Protein AF-A0A7S3F6L3-F1 (afdb_monomer)

Nearest PDB structures (foldseek):
  4wf7-assembly1_D  TM=8.360E-01  e=1.140E-01  Deinococcus radiodurans R1 = ATCC 13939 = DSM 20539
  4tvu-assembly1_B  TM=6.763E-01  e=4.357E-02  Deinococcus radiodurans R1 = ATCC 13939 = DSM 20539
  3zo9-assembly1_B  TM=8.216E-01  e=1.474E-01  Mycolicibacterium smegmatis
  3zo9-assembly1_A  TM=6.943E-01  e=2.165E-01  Mycolicibacterium smegmatis
  8z2l-assembly1_C  TM=6.399E-01  e=2.461E-01  Deinococcus radiodurans R1 = ATCC 13939 = DSM 20539

Secondary structure (DSSP, 8-state):
-PPP-------S-----S-----------SS-----EEEE-GGG---TT-SSS--HHHHHHHHHHHHHTT--EEEE---B---SSSSGGGG-TTS-S-SSSBPGGG--GGG-SPTT----HHHHHHHHHHHHHHHTSSS--HHHHHHHHH-

Sequence (151 aa):
EPAVAAPSDAAGDQQTPLLILLNDGAFRTCNPWRGAGVAVPVFSLRSRRSMGVGDFADLRLLVDLAASSGLRMVQLLPINDTCVHGTWWDSYPYSSLSVFALHPMYLRVEELAPRGHSLPPEIAADLEAHRAALEALPAVDYQATVAAKLK

pLDDT: mean 88.04, std 14.74, range [36.66, 97.94]

Organism: NCBI:txid676789

InterPro domains:
  IPR003385 Glycoside hydrolase, family 77 [PF02446] (40-150)
  IPR017853 Glycoside hydrolase superfamily [SSF51445] (26-150)

Radius of gyration: 20.26 Å; Cα contacts (8 Å, |Δi|>4): 164; chains: 1; bounding box: 46×59×43 Å

Structure (mmCIF, N/CA/C/O backbone):
data_AF-A0A7S3F6L3-F1
#
_entry.id   AF-A0A7S3F6L3-F1
#
loop_
_atom_site.group_PDB
_atom_site.id
_atom_site.type_symbol
_atom_site.label_atom_id
_atom_site.label_alt_id
_atom_site.label_comp_id
_atom_site.label_asym_id
_atom_site.label_entity_id
_atom_site.label_seq_id
_atom_site.pdbx_PDB_ins_code
_atom_site.Cartn_x
_atom_site.Cartn_y
_atom_site.Cartn_z
_atom_site.occupancy
_atom_site.B_iso_or_equiv
_atom_site.auth_seq_id
_atom_site.auth_comp_id
_atom_site.auth_asym_id
_atom_site.auth_atom_id
_atom_site.pdbx_PDB_model_num
ATOM 1 N N . GLU A 1 1 ? -8.862 18.510 19.045 1.00 43.06 1 GLU A N 1
ATOM 2 C CA . GLU A 1 1 ? -7.664 18.914 18.282 1.00 43.06 1 GLU A CA 1
ATOM 3 C C . GLU A 1 1 ? -8.150 19.550 16.997 1.00 43.06 1 GLU A C 1
ATOM 5 O O . GLU A 1 1 ? -8.961 18.897 16.360 1.00 43.06 1 GLU A O 1
ATOM 10 N N . PRO A 1 2 ? -7.759 20.773 16.614 1.00 36.66 2 PRO A N 1
ATOM 11 C CA . PRO A 1 2 ? -8.128 21.273 15.303 1.00 36.66 2 PRO A CA 1
ATOM 12 C C . PRO A 1 2 ? -7.040 20.922 14.287 1.00 36.66 2 PRO A C 1
ATOM 14 O O . PRO A 1 2 ? -5.850 21.163 14.507 1.00 36.66 2 PRO A O 1
ATOM 17 N N . ALA A 1 3 ? -7.478 20.353 13.167 1.00 38.12 3 ALA A N 1
ATOM 18 C CA . ALA A 1 3 ? -6.677 20.214 11.967 1.00 38.12 3 ALA A CA 1
ATOM 19 C C . ALA A 1 3 ? -6.446 21.589 11.325 1.00 38.12 3 ALA A C 1
ATOM 21 O O . ALA A 1 3 ? -7.335 22.436 11.231 1.00 38.12 3 ALA A O 1
ATOM 22 N N . VAL A 1 4 ? -5.207 21.769 10.892 1.00 45.94 4 VAL A N 1
ATOM 23 C CA . VAL A 1 4 ? -4.662 22.918 10.181 1.00 45.94 4 VAL A CA 1
ATO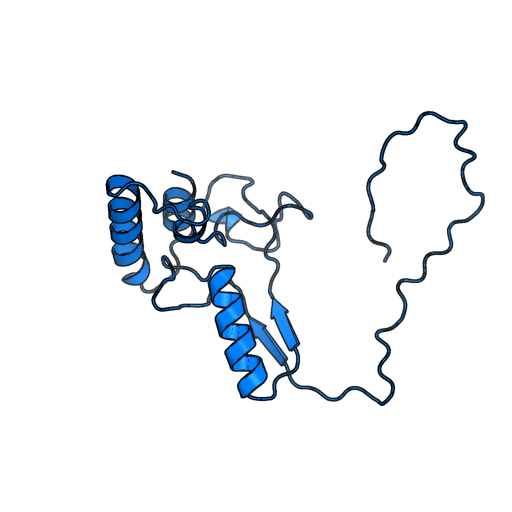M 24 C C . VAL A 1 4 ? -5.220 22.957 8.755 1.00 45.94 4 VAL A C 1
ATOM 26 O O . VAL A 1 4 ? -5.104 21.975 8.025 1.00 45.94 4 VAL A O 1
ATOM 29 N N . ALA A 1 5 ? -5.756 24.104 8.335 1.00 41.91 5 ALA A N 1
ATOM 30 C CA . ALA A 1 5 ? -5.919 24.450 6.925 1.00 41.91 5 ALA A CA 1
ATOM 31 C C . ALA A 1 5 ? -4.942 25.585 6.581 1.00 41.91 5 ALA A C 1
ATOM 33 O O . ALA A 1 5 ? -4.881 26.596 7.281 1.00 41.91 5 ALA A O 1
ATOM 34 N N . ALA A 1 6 ? -4.147 25.371 5.531 1.00 44.97 6 ALA A N 1
ATOM 35 C CA . ALA A 1 6 ? -3.155 26.308 5.012 1.00 44.97 6 ALA A CA 1
ATOM 36 C C . ALA A 1 6 ? -3.816 27.525 4.322 1.00 44.97 6 ALA A C 1
ATOM 38 O O . ALA A 1 6 ? -4.940 27.403 3.828 1.00 44.97 6 ALA A O 1
ATOM 39 N N . PRO A 1 7 ? -3.141 28.689 4.266 1.00 46.53 7 PRO A N 1
ATOM 40 C CA . PRO A 1 7 ? -3.727 29.919 3.747 1.00 46.53 7 PRO A CA 1
ATOM 41 C C . PRO A 1 7 ? -3.677 29.964 2.212 1.00 46.53 7 PRO A C 1
ATOM 43 O O . PRO A 1 7 ? -2.739 29.458 1.598 1.00 46.53 7 PRO A O 1
ATOM 46 N N . SER A 1 8 ? -4.663 30.622 1.594 1.00 44.31 8 SER A N 1
ATOM 47 C CA . SER A 1 8 ? -4.550 31.125 0.221 1.00 44.31 8 SER A CA 1
ATOM 48 C C . SER A 1 8 ? -4.513 32.648 0.239 1.00 44.31 8 SER A C 1
ATOM 50 O O . SER A 1 8 ? -5.414 33.289 0.787 1.00 44.31 8 SER A O 1
ATOM 52 N N . ASP A 1 9 ? -3.479 33.195 -0.388 1.00 52.69 9 ASP A N 1
ATOM 53 C CA . ASP A 1 9 ? -3.209 34.618 -0.528 1.00 52.69 9 ASP A CA 1
ATOM 54 C C . ASP A 1 9 ? -4.327 35.363 -1.269 1.00 52.69 9 ASP A C 1
ATOM 56 O O . ASP A 1 9 ? -4.535 35.200 -2.471 1.00 52.69 9 ASP A O 1
ATOM 60 N N . ALA A 1 10 ? -4.997 36.258 -0.548 1.00 46.22 10 ALA A N 1
ATOM 61 C CA . ALA A 1 10 ? -5.651 37.425 -1.114 1.00 46.22 10 ALA A CA 1
ATOM 62 C C . ALA A 1 10 ? -5.236 38.629 -0.263 1.00 46.22 10 ALA A C 1
ATOM 64 O O . ALA A 1 10 ? -5.620 38.756 0.903 1.00 46.22 10 ALA A O 1
ATOM 65 N N . ALA A 1 11 ? -4.390 39.476 -0.849 1.00 51.75 11 ALA A N 1
ATOM 66 C CA . ALA A 1 11 ? -3.943 40.734 -0.276 1.00 51.75 11 ALA A CA 1
ATOM 67 C C . ALA A 1 11 ? -5.111 41.734 -0.263 1.00 51.75 11 ALA A C 1
ATOM 69 O O . ALA A 1 11 ? -5.331 42.487 -1.208 1.00 51.75 11 ALA A O 1
ATOM 70 N N . GLY A 1 12 ? -5.879 41.700 0.819 1.00 50.31 12 GLY A N 1
ATOM 71 C CA . GLY A 1 12 ? -6.871 42.693 1.205 1.00 50.31 12 GLY A CA 1
ATOM 72 C C . GLY A 1 12 ? -6.933 42.689 2.726 1.00 50.31 12 GLY A C 1
ATOM 73 O O . GLY A 1 12 ? -7.014 41.613 3.305 1.00 50.31 12 GLY A O 1
ATOM 74 N N . ASP A 1 13 ? -6.797 43.870 3.328 1.00 58.66 13 ASP A N 1
ATOM 75 C CA . ASP A 1 13 ? -6.713 44.179 4.765 1.00 58.66 13 ASP A CA 1
ATOM 76 C C . ASP A 1 13 ? -7.300 43.080 5.685 1.00 58.66 13 ASP A C 1
ATOM 78 O O . ASP A 1 13 ? -8.496 43.053 5.987 1.00 58.66 13 ASP A O 1
ATOM 82 N N . GLN A 1 14 ? -6.469 42.098 6.066 1.00 58.53 14 GLN A N 1
ATOM 83 C CA . GLN A 1 14 ? -6.919 40.942 6.843 1.00 58.53 14 GLN A CA 1
ATOM 84 C C . GLN A 1 14 ? -6.970 41.322 8.315 1.00 58.53 14 GLN A C 1
ATOM 86 O O . GLN A 1 14 ? -5.997 41.191 9.055 1.00 58.53 14 GLN A O 1
ATOM 91 N N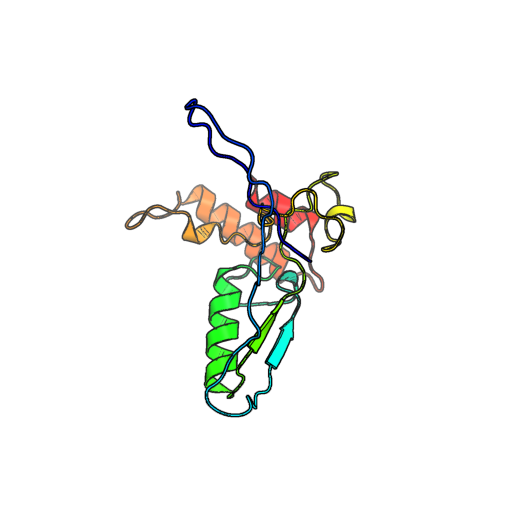 . GLN A 1 15 ? -8.133 41.798 8.740 1.00 65.06 15 GLN A N 1
ATOM 92 C CA . GLN A 1 15 ? -8.419 42.014 10.146 1.00 65.06 15 GLN A CA 1
ATOM 93 C C . GLN A 1 15 ? -8.386 40.666 10.877 1.00 65.06 15 GLN A C 1
ATOM 95 O O . GLN A 1 15 ? -9.264 39.821 10.693 1.00 65.06 15 GLN A O 1
ATOM 100 N N . THR A 1 16 ? -7.348 40.446 11.684 1.00 71.50 16 THR A N 1
ATOM 101 C CA . THR A 1 16 ? -7.156 39.200 12.428 1.00 71.50 16 THR A CA 1
ATOM 102 C C . THR A 1 16 ? -8.349 38.986 13.363 1.00 71.50 16 THR A C 1
ATOM 104 O O . THR A 1 16 ? -8.665 39.878 14.158 1.00 71.50 16 THR A O 1
ATOM 107 N N . PRO A 1 17 ? -9.050 37.842 13.289 1.00 76.19 17 PRO A N 1
ATOM 108 C CA . PRO A 1 17 ? -10.217 37.611 14.127 1.00 76.19 17 PRO A CA 1
ATOM 109 C C . PRO A 1 17 ? -9.814 37.580 15.606 1.00 76.19 17 PRO A C 1
ATOM 111 O O . PRO A 1 17 ? -8.865 36.900 15.989 1.00 76.19 17 PRO A O 1
ATOM 114 N N . LEU A 1 18 ? -10.571 38.294 16.446 1.00 84.19 18 LEU A N 1
ATOM 115 C CA . LEU A 1 18 ? -10.371 38.343 17.902 1.00 84.19 18 LEU A CA 1
ATOM 116 C C . LEU A 1 18 ? -10.549 36.958 18.561 1.00 84.19 18 LEU A C 1
ATOM 118 O O . LEU A 1 18 ? -9.974 36.690 19.613 1.00 84.19 18 LEU A O 1
ATOM 122 N N . LEU A 1 19 ? -11.358 36.082 17.953 1.00 87.75 19 LEU A N 1
ATOM 123 C CA . LEU A 1 19 ? -11.633 34.724 18.418 1.00 87.75 19 LEU A CA 1
ATOM 124 C C . LEU A 1 19 ? -12.083 33.844 17.244 1.00 87.75 19 LEU A C 1
ATOM 126 O O . LEU A 1 19 ? -13.007 34.209 16.518 1.00 87.75 19 LEU A O 1
ATOM 130 N N . ILE A 1 20 ? -11.477 32.663 17.104 1.00 86.94 20 ILE A N 1
ATOM 131 C CA . ILE A 1 20 ? -11.935 31.606 16.194 1.00 86.94 20 ILE A CA 1
ATOM 132 C C . ILE A 1 20 ? -12.487 30.462 17.047 1.00 86.94 20 ILE A C 1
ATOM 134 O O . ILE A 1 20 ? -11.754 29.837 17.811 1.00 86.94 20 ILE A O 1
ATOM 138 N N . LEU A 1 21 ? -13.786 30.192 16.916 1.00 87.38 21 LEU A N 1
ATOM 139 C CA . LEU A 1 21 ? -14.472 29.078 17.570 1.00 87.38 21 LEU A CA 1
ATOM 140 C C . LEU A 1 21 ? -14.754 28.004 16.514 1.00 87.38 21 LEU A C 1
ATOM 142 O O . LEU A 1 21 ? -15.680 28.135 15.717 1.00 87.38 21 LEU A O 1
ATOM 146 N N . LEU A 1 22 ? -13.923 26.963 16.492 1.00 83.56 22 LEU A N 1
ATOM 147 C CA . LEU A 1 22 ? -14.085 25.799 15.620 1.00 83.56 22 LEU A CA 1
ATOM 148 C C . LEU A 1 22 ? -14.700 24.655 16.426 1.00 83.56 22 LEU A C 1
ATOM 150 O O . LEU A 1 22 ? -14.219 24.307 17.503 1.00 83.56 22 LEU A O 1
ATOM 154 N N . ASN A 1 23 ? -15.782 24.090 15.904 1.00 82.69 23 ASN A N 1
ATOM 155 C CA . ASN A 1 23 ? -16.420 22.903 16.449 1.00 82.69 23 ASN A CA 1
ATOM 156 C C . ASN A 1 23 ? -16.555 21.890 15.315 1.00 82.69 23 ASN A C 1
ATOM 158 O O . ASN A 1 23 ? -17.416 22.055 14.453 1.00 82.69 23 ASN A O 1
ATOM 162 N N . ASP A 1 24 ? -15.734 20.843 15.345 1.00 72.81 24 ASP A N 1
ATOM 163 C CA . ASP A 1 24 ? -15.722 19.791 14.317 1.00 72.81 24 ASP A CA 1
ATOM 164 C C . ASP A 1 24 ? -16.991 18.917 14.339 1.00 72.81 24 ASP A C 1
ATOM 166 O O . ASP A 1 24 ? -17.196 18.069 13.473 1.00 72.81 24 ASP A O 1
ATOM 170 N N . GLY A 1 25 ? -17.884 19.156 15.306 1.00 70.12 25 GLY A N 1
ATOM 171 C CA . GLY A 1 25 ? -19.124 18.420 15.477 1.00 70.12 25 GLY A CA 1
ATOM 172 C C . GLY A 1 25 ? -18.884 17.000 15.993 1.00 70.12 25 GLY A C 1
ATOM 173 O O . GLY A 1 25 ? -17.863 16.365 15.759 1.00 70.12 25 GLY A O 1
ATOM 174 N N . ALA A 1 26 ? -19.856 16.467 16.729 1.00 72.38 26 ALA A N 1
ATOM 175 C CA . ALA A 1 26 ? -19.886 15.035 17.001 1.00 72.38 26 ALA A CA 1
ATOM 176 C C . ALA A 1 26 ? -20.397 14.295 15.756 1.00 72.38 26 ALA A C 1
ATOM 178 O O . ALA A 1 26 ? -21.265 14.812 15.047 1.00 72.38 26 ALA A O 1
ATOM 179 N N . PHE A 1 27 ? -19.929 13.066 15.530 1.00 71.38 27 PHE A N 1
ATOM 180 C CA . PHE A 1 27 ? -20.570 12.142 14.594 1.00 71.38 27 PHE A CA 1
ATOM 181 C C . PHE A 1 27 ? -22.039 11.960 15.009 1.00 71.38 27 PHE A C 1
ATOM 183 O O . PHE A 1 27 ? -22.335 11.382 16.056 1.00 71.38 27 PHE A O 1
ATOM 190 N N . ARG A 1 28 ? -22.967 12.531 14.233 1.00 71.19 28 ARG A N 1
ATOM 191 C CA . ARG A 1 28 ? -24.403 12.546 14.543 1.00 71.19 28 ARG A CA 1
ATOM 192 C C . ARG A 1 28 ? -25.131 11.548 13.663 1.00 71.19 28 ARG A C 1
ATOM 194 O O . ARG A 1 28 ? -25.140 11.666 12.443 1.00 71.19 28 ARG A O 1
ATOM 201 N N . THR A 1 29 ? -25.822 10.619 14.30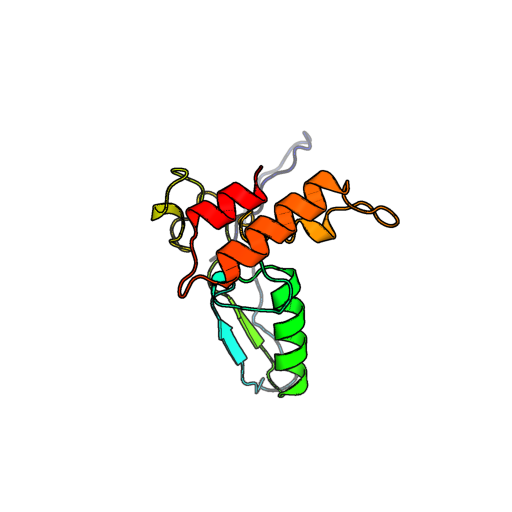1 1.00 73.38 29 THR A N 1
ATOM 202 C CA . THR A 1 29 ? -26.802 9.743 13.665 1.00 73.38 29 THR A CA 1
ATOM 203 C C . THR A 1 29 ? -28.167 10.008 14.296 1.00 73.38 29 THR A C 1
ATOM 205 O O . THR A 1 29 ? -28.254 10.336 15.478 1.00 73.38 29 THR A O 1
ATOM 208 N N . CYS A 1 30 ? -29.249 9.902 13.520 1.00 73.25 30 CYS A N 1
ATOM 209 C CA . CYS A 1 30 ? -30.615 10.147 14.008 1.00 73.25 30 CYS A CA 1
ATOM 210 C C . CYS A 1 30 ? -31.057 9.171 15.119 1.00 73.25 30 CYS A C 1
ATOM 212 O O . CYS A 1 30 ? -31.970 9.484 15.872 1.00 73.25 30 CYS A O 1
ATOM 214 N N . ASN A 1 31 ? -30.371 8.031 15.242 1.00 80.56 31 ASN A N 1
ATOM 215 C CA . ASN A 1 31 ? -30.500 7.016 16.290 1.00 80.56 31 ASN A CA 1
ATOM 216 C C . ASN A 1 31 ? -29.096 6.594 16.760 1.00 80.56 31 ASN A C 1
ATOM 218 O O . ASN A 1 31 ? -28.151 6.799 15.997 1.00 80.56 31 ASN A O 1
ATOM 222 N N . PRO A 1 32 ? -28.917 5.957 17.935 1.00 83.00 32 PRO A N 1
ATOM 223 C CA . PRO A 1 32 ? -27.617 5.422 18.348 1.00 83.00 32 PRO A CA 1
ATOM 224 C C . PRO A 1 32 ? -27.014 4.517 17.264 1.00 83.00 32 PRO A C 1
ATOM 226 O O . PRO A 1 32 ? -27.637 3.531 16.859 1.00 83.00 32 PRO A O 1
ATOM 229 N N . TRP A 1 33 ? -25.820 4.858 16.771 1.00 85.81 33 TRP A N 1
ATOM 230 C CA . TRP A 1 33 ? -25.166 4.086 15.717 1.00 85.81 33 TRP A CA 1
ATOM 231 C C . TRP A 1 33 ? -24.761 2.705 16.236 1.00 85.81 33 TRP A C 1
ATOM 233 O O . TRP A 1 33 ? -24.149 2.572 17.296 1.00 85.81 33 TRP A O 1
ATOM 243 N N . ARG A 1 34 ? -25.104 1.667 15.474 1.00 86.69 34 ARG A N 1
ATOM 244 C CA . ARG A 1 34 ? -24.671 0.288 15.705 1.00 86.69 34 ARG A CA 1
ATOM 245 C C . ARG A 1 34 ? -24.054 -0.225 14.415 1.00 86.69 34 ARG A C 1
ATOM 247 O O . ARG A 1 34 ? -24.709 -0.225 13.375 1.00 86.69 34 ARG A O 1
ATOM 254 N N . GLY A 1 35 ? -22.812 -0.674 14.490 1.00 91.06 35 GLY A N 1
ATOM 255 C CA . GLY A 1 35 ? -22.095 -1.212 13.348 1.00 91.06 35 GLY A CA 1
ATOM 256 C C . GLY A 1 35 ? -20.897 -2.033 13.792 1.00 91.06 35 GLY A C 1
ATOM 257 O O . GLY A 1 35 ? -20.380 -1.857 14.893 1.00 91.06 35 GLY A O 1
ATOM 258 N N . ALA A 1 36 ? -20.473 -2.935 12.917 1.00 96.25 36 ALA A N 1
ATOM 259 C CA . ALA A 1 36 ? -19.176 -3.585 12.988 1.00 96.25 36 ALA A CA 1
ATOM 260 C C . ALA A 1 36 ? -18.302 -3.047 11.852 1.00 96.25 36 ALA A C 1
ATOM 262 O O . ALA A 1 36 ? -18.812 -2.601 10.819 1.00 96.25 36 ALA A O 1
ATOM 263 N N . GLY A 1 37 ? -16.990 -3.085 12.040 1.00 96.50 37 GLY A N 1
ATOM 264 C CA . GLY A 1 37 ? -16.025 -2.659 11.039 1.00 96.50 37 GLY A CA 1
ATOM 265 C C . GLY A 1 37 ? -14.807 -3.562 11.015 1.00 96.50 37 GLY A C 1
ATOM 266 O O . GLY A 1 37 ? -14.643 -4.423 11.878 1.00 96.50 37 GLY A O 1
ATOM 267 N N . VAL A 1 38 ? -13.959 -3.340 10.020 1.00 97.25 38 VAL A N 1
ATOM 268 C CA . VAL A 1 38 ? -12.660 -3.999 9.883 1.00 97.25 38 VAL A CA 1
ATOM 269 C C . VAL A 1 38 ? -11.561 -2.947 9.929 1.00 97.25 38 VAL A C 1
ATOM 271 O O . VAL A 1 38 ? -11.695 -1.890 9.315 1.00 97.25 38 VAL A O 1
ATOM 274 N N . ALA A 1 39 ? -10.489 -3.232 10.663 1.00 97.44 39 ALA A N 1
ATOM 275 C CA . ALA A 1 39 ? -9.260 -2.451 10.635 1.00 97.44 39 ALA A CA 1
ATOM 276 C C . ALA A 1 39 ? -8.213 -3.229 9.837 1.00 97.44 39 ALA A C 1
ATOM 278 O O . ALA A 1 39 ? -7.951 -4.391 10.151 1.00 97.44 39 ALA A O 1
ATOM 279 N N . VAL A 1 40 ? -7.643 -2.619 8.798 1.00 97.06 40 VAL A N 1
ATOM 280 C CA . VAL A 1 40 ? -6.699 -3.306 7.913 1.00 97.06 40 VAL A CA 1
ATOM 281 C C . VAL A 1 40 ? -5.558 -2.386 7.463 1.00 97.06 40 VAL A C 1
ATOM 283 O O . VAL A 1 40 ? -5.790 -1.221 7.130 1.00 97.06 40 VAL A O 1
ATOM 286 N N . PRO A 1 41 ? -4.311 -2.880 7.425 1.00 96.50 41 PRO A N 1
ATOM 287 C CA . PRO A 1 41 ? -3.248 -2.221 6.685 1.00 96.50 41 PRO A CA 1
ATOM 288 C C . PRO A 1 41 ? -3.468 -2.381 5.180 1.00 96.50 41 PRO A C 1
ATOM 290 O O . PRO A 1 41 ? -3.585 -3.498 4.687 1.00 96.50 41 PRO A O 1
ATOM 293 N N . VAL A 1 42 ? -3.459 -1.286 4.417 1.00 97.06 42 VAL A N 1
ATOM 294 C CA . VAL A 1 42 ? -3.622 -1.370 2.950 1.00 97.06 42 VAL A CA 1
ATOM 295 C C . VAL A 1 42 ? -2.546 -2.252 2.326 1.00 97.06 42 VAL A C 1
ATOM 297 O O . VAL A 1 42 ? -2.858 -3.098 1.494 1.00 97.06 42 VAL A O 1
ATOM 300 N N . PHE A 1 43 ? -1.303 -2.143 2.804 1.00 95.81 43 PHE A N 1
ATOM 301 C CA . PHE A 1 43 ? -0.190 -2.934 2.284 1.00 95.81 43 PHE A CA 1
ATOM 302 C C . PHE A 1 43 ? -0.374 -4.452 2.445 1.00 95.81 43 PHE A C 1
ATOM 304 O O . PHE A 1 43 ? 0.277 -5.220 1.743 1.00 95.81 43 PHE A O 1
ATOM 311 N N . SER A 1 44 ? -1.249 -4.906 3.350 1.00 95.56 44 SER A N 1
ATOM 312 C CA . SER A 1 44 ? -1.498 -6.334 3.564 1.00 95.56 44 SER A CA 1
ATOM 313 C C . SER A 1 44 ? -2.590 -6.905 2.663 1.00 95.56 44 SER A C 1
ATOM 315 O O . SER A 1 44 ? -2.799 -8.118 2.669 1.00 95.56 44 SER A O 1
ATOM 317 N N . LEU A 1 45 ? -3.330 -6.066 1.931 1.00 96.56 45 LEU A N 1
ATOM 318 C CA . LEU A 1 45 ? -4.334 -6.554 0.990 1.00 96.56 45 LEU A CA 1
ATOM 319 C C . LEU A 1 45 ? -3.646 -7.254 -0.186 1.00 96.56 45 LEU A C 1
ATOM 321 O O . LEU A 1 45 ? -2.541 -6.898 -0.586 1.00 96.56 45 LEU A O 1
ATOM 325 N N . ARG A 1 46 ? -4.320 -8.263 -0.736 1.00 94.88 46 ARG A N 1
ATOM 326 C CA . ARG A 1 46 ? -3.898 -8.977 -1.941 1.00 94.88 46 ARG A CA 1
ATOM 327 C C . ARG A 1 46 ? -5.101 -9.160 -2.844 1.00 94.88 46 ARG A C 1
ATOM 329 O O . ARG A 1 46 ? -6.163 -9.592 -2.391 1.00 94.88 46 ARG A O 1
ATOM 336 N N . SER A 1 47 ? -4.936 -8.849 -4.120 1.00 94.94 47 SER A N 1
ATOM 337 C CA . SER A 1 47 ? -5.941 -9.097 -5.146 1.00 94.94 47 SER A CA 1
ATOM 338 C C . SER A 1 47 ? -5.292 -9.739 -6.363 1.00 94.94 47 SER A C 1
ATOM 340 O O . SER A 1 47 ? -4.078 -9.849 -6.473 1.00 94.94 47 SER A O 1
ATOM 342 N N . ARG A 1 48 ? -6.098 -10.170 -7.335 1.00 93.62 48 ARG A N 1
ATOM 343 C CA . ARG A 1 48 ? -5.548 -10.768 -8.564 1.00 93.62 48 ARG A CA 1
ATOM 344 C C . ARG A 1 48 ? -4.706 -9.794 -9.384 1.00 93.62 48 ARG A C 1
ATOM 346 O O . ARG A 1 48 ? -3.940 -10.237 -10.232 1.00 93.62 48 ARG A O 1
ATOM 353 N N . ARG A 1 49 ? -4.903 -8.490 -9.180 1.00 93.75 49 ARG A N 1
ATOM 354 C CA . ARG A 1 49 ? -4.225 -7.437 -9.932 1.00 93.75 49 ARG A CA 1
ATOM 355 C C . ARG A 1 49 ? -3.234 -6.654 -9.066 1.00 93.75 49 ARG A C 1
ATOM 357 O O . ARG A 1 49 ? -2.654 -5.713 -9.588 1.00 93.75 49 ARG A O 1
ATOM 364 N N . SER A 1 50 ? -3.080 -6.951 -7.773 1.00 94.00 50 SER A N 1
ATOM 365 C CA . SER A 1 50 ? -2.055 -6.298 -6.948 1.00 94.00 50 SER A CA 1
ATOM 366 C C . SER A 1 50 ? -0.649 -6.660 -7.439 1.00 94.00 50 SER A C 1
ATOM 368 O O . SER A 1 50 ? -0.461 -7.658 -8.139 1.00 94.00 50 SER A O 1
ATOM 370 N N . MET A 1 51 ? 0.326 -5.820 -7.089 1.00 94.69 51 MET A N 1
ATOM 371 C CA . MET A 1 51 ? 1.746 -5.991 -7.415 1.00 94.69 51 MET A CA 1
ATOM 372 C C . MET A 1 51 ? 2.533 -6.238 -6.125 1.00 94.69 51 MET A C 1
ATOM 374 O O . MET A 1 51 ? 3.266 -5.376 -5.653 1.00 94.69 51 MET A O 1
ATOM 378 N N . GLY A 1 52 ? 2.295 -7.380 -5.482 1.00 92.25 52 GLY A N 1
ATOM 379 C CA . GLY A 1 52 ? 2.959 -7.776 -4.236 1.00 92.25 52 GLY A CA 1
ATOM 380 C C . GLY A 1 52 ? 2.500 -7.016 -2.987 1.00 92.25 52 GLY A C 1
ATOM 381 O O . GLY A 1 52 ? 2.905 -7.353 -1.875 1.00 92.25 52 GLY A O 1
ATOM 382 N N . VAL A 1 53 ? 1.651 -6.003 -3.150 1.00 96.75 53 VAL A N 1
ATOM 383 C CA . VAL A 1 53 ? 1.142 -5.129 -2.093 1.00 96.75 53 VAL A CA 1
ATOM 384 C C . VAL A 1 53 ? -0.250 -4.637 -2.472 1.00 96.75 53 VAL A C 1
ATOM 386 O O . VAL A 1 53 ? -0.516 -4.388 -3.651 1.00 96.75 53 VAL A O 1
ATOM 389 N N . GLY A 1 54 ? -1.118 -4.457 -1.482 1.00 97.25 54 GLY A N 1
ATOM 390 C CA . GLY A 1 54 ? -2.424 -3.850 -1.704 1.00 97.25 54 GLY A CA 1
ATOM 391 C C . GLY A 1 54 ? -2.325 -2.384 -2.114 1.00 97.25 54 GLY A C 1
ATOM 392 O O . GLY A 1 54 ? -1.459 -1.659 -1.625 1.00 97.25 54 GLY A O 1
ATOM 393 N N . ASP A 1 55 ? -3.224 -1.944 -2.990 1.00 96.88 55 ASP A N 1
ATOM 394 C CA . ASP A 1 55 ? -3.295 -0.572 -3.500 1.00 96.88 55 ASP A CA 1
ATOM 395 C C . ASP A 1 55 ? -4.686 0.072 -3.341 1.00 96.88 55 ASP A C 1
ATOM 397 O O . ASP A 1 55 ? -5.625 -0.517 -2.798 1.00 96.88 55 ASP A O 1
ATOM 401 N N . PHE A 1 56 ? -4.835 1.324 -3.785 1.00 96.44 56 PHE A N 1
ATOM 402 C CA . PHE A 1 56 ? -6.098 2.054 -3.648 1.00 96.44 56 PHE A CA 1
ATOM 403 C C . PHE A 1 56 ? -7.264 1.432 -4.425 1.00 96.44 56 PHE A C 1
ATOM 405 O O . PHE A 1 56 ? -8.414 1.610 -4.021 1.00 96.44 56 PHE A O 1
ATOM 412 N N . ALA A 1 57 ? -7.018 0.682 -5.502 1.00 96.25 57 ALA A N 1
ATOM 413 C CA . ALA A 1 57 ? -8.109 -0.008 -6.186 1.00 96.25 57 ALA A CA 1
ATOM 414 C C . ALA A 1 57 ? -8.554 -1.254 -5.406 1.00 96.25 57 ALA A C 1
ATOM 416 O O . ALA A 1 57 ? -9.740 -1.594 -5.415 1.00 96.25 57 ALA A O 1
ATOM 417 N N . ASP A 1 58 ? -7.636 -1.900 -4.681 1.00 97.56 58 ASP A N 1
ATOM 418 C CA . ASP A 1 58 ? -7.957 -3.032 -3.806 1.00 97.56 58 ASP A CA 1
ATOM 419 C C . ASP A 1 58 ? -8.841 -2.613 -2.628 1.00 97.56 58 ASP A C 1
ATOM 421 O O . ASP A 1 58 ? -9.703 -3.382 -2.196 1.00 97.56 58 ASP A O 1
ATOM 425 N N . LEU A 1 59 ? -8.712 -1.368 -2.157 1.00 96.69 59 LEU A N 1
ATOM 426 C CA . LEU A 1 59 ? -9.632 -0.812 -1.163 1.00 96.69 59 LEU A CA 1
ATOM 427 C C . LEU A 1 59 ? -11.081 -0.819 -1.643 1.00 96.69 59 LEU A C 1
ATOM 429 O O . LEU A 1 59 ? -11.975 -1.080 -0.843 1.00 96.69 59 LEU A O 1
ATOM 433 N N . ARG A 1 60 ? -11.335 -0.581 -2.935 1.00 96.25 60 ARG A N 1
ATOM 434 C CA . ARG A 1 60 ? -12.699 -0.652 -3.472 1.00 96.25 60 ARG A CA 1
ATOM 435 C C . ARG A 1 60 ? -13.262 -2.067 -3.353 1.00 96.25 60 ARG A C 1
ATOM 437 O O . ARG A 1 60 ? -14.389 -2.231 -2.901 1.00 96.25 60 ARG A O 1
ATOM 444 N N . LEU A 1 61 ? -12.448 -3.079 -3.660 1.00 97.50 61 LEU A N 1
ATOM 445 C CA . LEU A 1 61 ? -12.832 -4.486 -3.509 1.00 97.50 61 LEU A CA 1
ATOM 446 C C . LEU A 1 61 ? -13.113 -4.843 -2.042 1.00 97.50 61 LEU A C 1
ATOM 448 O O . LEU A 1 61 ? -14.078 -5.547 -1.748 1.00 97.50 61 LEU A O 1
ATOM 452 N N . LEU A 1 62 ? -12.299 -4.332 -1.114 1.00 97.62 62 LEU A N 1
ATOM 453 C CA . LEU A 1 62 ? -12.532 -4.498 0.319 1.00 97.62 62 LEU A CA 1
ATOM 454 C C . LEU A 1 62 ? -13.829 -3.819 0.771 1.00 97.62 62 LEU A C 1
ATOM 456 O O . LEU A 1 62 ? -14.554 -4.390 1.581 1.00 97.62 62 LEU A O 1
ATOM 460 N N . VAL A 1 63 ? -14.127 -2.619 0.273 1.00 97.88 63 VAL A N 1
ATOM 461 C CA . VAL A 1 63 ? -15.371 -1.904 0.591 1.00 97.88 63 VAL A CA 1
ATOM 462 C C . VAL A 1 63 ? -16.583 -2.685 0.090 1.00 97.88 63 VAL A C 1
ATOM 464 O O . VAL A 1 63 ? -17.535 -2.862 0.850 1.00 97.88 63 VAL A O 1
ATOM 467 N N . ASP A 1 64 ? -16.530 -3.221 -1.130 1.00 97.94 64 ASP A N 1
ATOM 468 C CA . ASP A 1 64 ? -17.598 -4.061 -1.686 1.00 97.94 64 ASP A CA 1
ATOM 469 C C . ASP A 1 64 ? -17.806 -5.334 -0.839 1.00 97.94 64 ASP A C 1
ATOM 471 O O . ASP A 1 64 ? -18.937 -5.715 -0.507 1.00 97.94 64 ASP A O 1
ATOM 475 N N . LEU A 1 65 ? -16.711 -5.968 -0.404 1.00 97.31 65 LEU A N 1
ATOM 476 C CA . LEU A 1 65 ? -16.750 -7.118 0.504 1.00 97.31 65 LEU A CA 1
ATOM 477 C C . LEU A 1 65 ? -17.327 -6.747 1.879 1.00 97.31 65 LEU A C 1
ATOM 479 O O . LEU A 1 65 ? -18.170 -7.462 2.424 1.00 97.31 65 LEU A O 1
ATOM 483 N N . ALA A 1 66 ? -16.901 -5.622 2.446 1.00 97.56 66 ALA A N 1
ATOM 484 C CA . ALA A 1 66 ? -17.365 -5.144 3.739 1.00 97.56 66 ALA A CA 1
ATOM 485 C C . ALA A 1 66 ? -18.870 -4.840 3.703 1.00 97.56 66 ALA A C 1
ATOM 487 O O . ALA A 1 66 ? -19.614 -5.295 4.575 1.00 97.56 66 ALA A O 1
ATOM 488 N N . ALA A 1 67 ? -19.331 -4.141 2.663 1.00 97.06 67 ALA A N 1
ATOM 489 C CA . ALA A 1 67 ? -20.734 -3.796 2.471 1.00 97.06 67 ALA A CA 1
ATOM 490 C C . ALA A 1 67 ? -21.614 -5.045 2.317 1.00 97.06 67 ALA A C 1
ATOM 492 O O . ALA A 1 67 ? -22.633 -5.162 3.004 1.00 97.06 67 ALA A O 1
ATOM 493 N N . SER A 1 68 ? -21.199 -5.999 1.475 1.00 97.94 68 SER A N 1
ATOM 494 C CA . SER A 1 68 ? -21.919 -7.268 1.285 1.00 97.94 68 SER A CA 1
ATOM 495 C C . SER A 1 68 ? -21.948 -8.137 2.548 1.00 97.94 68 SER A C 1
ATOM 497 O O . SER A 1 68 ? -22.913 -8.867 2.765 1.00 97.94 68 SER A O 1
ATOM 499 N N . SER A 1 69 ? -20.955 -7.992 3.429 1.00 97.25 69 SER A N 1
ATOM 500 C CA . SER A 1 69 ? -20.879 -8.684 4.725 1.00 97.25 69 SER A CA 1
ATOM 501 C C . SER A 1 69 ? -21.618 -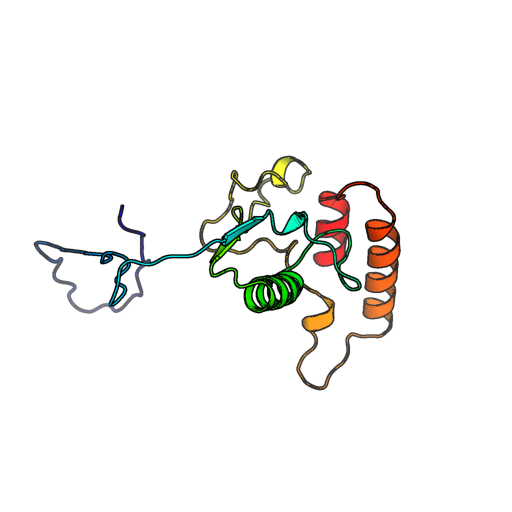7.964 5.862 1.00 97.25 69 SER A C 1
ATOM 503 O O . SER A 1 69 ? -21.596 -8.419 7.004 1.00 97.25 69 SER A O 1
ATOM 505 N N . GLY A 1 70 ? -22.257 -6.822 5.594 1.00 96.31 70 GLY A N 1
ATOM 506 C CA . GLY A 1 70 ? -22.963 -6.041 6.613 1.00 96.31 70 GLY A CA 1
ATOM 507 C C . GLY A 1 70 ? -22.061 -5.186 7.513 1.00 96.31 70 GLY A C 1
ATOM 508 O O . GLY A 1 70 ? -22.568 -4.548 8.440 1.00 96.31 70 GLY A O 1
ATOM 509 N N . LEU A 1 71 ? -20.756 -5.113 7.232 1.00 96.81 71 LEU A N 1
ATOM 510 C CA . LEU A 1 71 ? -19.860 -4.164 7.889 1.00 96.81 71 LEU A CA 1
ATOM 511 C C . LEU A 1 71 ? -20.235 -2.731 7.484 1.00 96.81 71 LEU A C 1
ATOM 513 O O . LEU A 1 71 ? -20.847 -2.472 6.443 1.00 96.81 71 LEU A O 1
ATOM 517 N N . ARG A 1 72 ? -19.916 -1.785 8.364 1.00 93.50 72 ARG A N 1
ATOM 518 C CA . ARG A 1 72 ? -20.293 -0.369 8.249 1.00 93.50 72 ARG A CA 1
ATOM 519 C C . ARG A 1 72 ? -19.095 0.573 8.286 1.00 93.50 72 ARG A C 1
ATOM 521 O O . ARG A 1 72 ? -19.280 1.774 8.130 1.00 93.50 72 ARG A O 1
ATOM 528 N N . MET A 1 73 ? -17.894 0.043 8.508 1.00 95.00 73 MET A N 1
ATOM 529 C CA . MET A 1 73 ? -16.671 0.828 8.625 1.00 95.00 73 MET A CA 1
ATOM 530 C C . MET A 1 73 ? -15.464 0.022 8.143 1.00 95.00 73 MET A C 1
ATOM 532 O O . MET A 1 73 ? -15.304 -1.146 8.500 1.00 95.00 73 MET A O 1
ATOM 536 N N . VAL A 1 74 ? -14.608 0.677 7.364 1.00 97.38 74 VAL A N 1
ATOM 537 C CA . VAL A 1 74 ? -13.260 0.212 7.034 1.00 97.38 74 VAL A CA 1
ATOM 538 C C . VAL A 1 74 ? -12.298 1.239 7.613 1.00 97.38 74 VAL A C 1
ATOM 540 O O . VAL A 1 74 ? -12.289 2.391 7.189 1.00 97.38 74 VAL A O 1
ATOM 543 N N . GLN A 1 75 ? -11.530 0.833 8.616 1.00 97.31 75 GLN A N 1
ATOM 544 C CA . GLN A 1 75 ? -10.466 1.632 9.203 1.00 97.31 75 GLN A CA 1
ATOM 545 C C . GLN A 1 75 ? -9.138 1.211 8.578 1.00 97.31 75 GLN A C 1
ATOM 547 O O . GLN A 1 75 ? -8.841 0.021 8.474 1.00 97.31 75 GLN A O 1
ATOM 552 N N . LEU A 1 76 ? -8.327 2.190 8.196 1.00 97.50 76 LEU A N 1
ATOM 553 C CA . LEU A 1 76 ? -7.007 1.955 7.624 1.00 97.50 76 LEU A CA 1
ATOM 554 C C . LEU A 1 76 ? -5.918 2.310 8.636 1.00 97.50 76 LEU A C 1
ATOM 556 O O . LEU A 1 76 ? -6.104 3.190 9.480 1.00 97.50 76 LEU A O 1
ATOM 560 N N . LEU A 1 77 ? -4.769 1.643 8.529 1.00 95.81 77 LEU A N 1
ATOM 561 C CA . LEU A 1 77 ? -3.521 2.223 9.033 1.00 95.81 77 LEU A CA 1
ATOM 562 C C . LEU A 1 77 ? -3.170 3.481 8.216 1.00 95.81 77 LEU A C 1
ATOM 564 O O . LEU A 1 77 ? -3.713 3.649 7.120 1.00 95.81 77 LEU A O 1
ATOM 568 N N . PRO A 1 78 ? -2.278 4.359 8.712 1.00 96.06 78 PRO A N 1
ATOM 569 C CA . PRO A 1 78 ? -1.849 5.521 7.945 1.00 96.06 78 PRO A CA 1
ATOM 570 C C . PRO A 1 78 ? -1.339 5.123 6.554 1.00 96.06 78 PRO A C 1
ATOM 572 O O . PRO A 1 78 ? -0.588 4.160 6.398 1.00 96.06 78 PRO A O 1
ATOM 575 N N . ILE A 1 79 ? -1.780 5.872 5.547 1.00 96.62 79 ILE A N 1
ATOM 576 C CA . ILE A 1 79 ? -1.476 5.654 4.120 1.00 96.62 79 ILE A CA 1
ATOM 577 C C . ILE A 1 79 ? -0.628 6.786 3.535 1.00 96.62 79 ILE A C 1
ATOM 579 O O . ILE A 1 79 ? -0.498 6.938 2.318 1.00 96.62 79 ILE A O 1
ATOM 583 N N . ASN A 1 80 ? -0.116 7.618 4.426 1.00 96.94 80 ASN A N 1
ATOM 584 C CA . ASN A 1 80 ? 0.585 8.841 4.126 1.00 96.94 80 ASN A CA 1
ATOM 585 C C . ASN A 1 80 ? 1.993 8.545 3.626 1.00 96.94 80 ASN A C 1
ATOM 587 O O . ASN A 1 80 ? 2.561 7.499 3.931 1.00 96.94 80 ASN A O 1
ATOM 591 N N . ASP A 1 81 ? 2.540 9.474 2.853 1.00 96.38 81 ASP A N 1
ATOM 592 C CA . ASP A 1 81 ? 3.891 9.350 2.330 1.00 96.38 81 ASP A CA 1
ATOM 593 C C . ASP A 1 81 ? 4.922 9.300 3.467 1.00 96.38 81 ASP A C 1
ATOM 595 O O . ASP A 1 81 ? 4.905 10.140 4.370 1.00 96.38 81 ASP A O 1
ATOM 599 N N . THR A 1 82 ? 5.808 8.310 3.410 1.00 96.50 82 THR A N 1
ATOM 600 C CA . THR A 1 82 ? 6.875 8.010 4.373 1.00 96.50 82 THR A CA 1
ATOM 601 C C . THR A 1 82 ? 8.242 7.929 3.687 1.00 96.50 82 THR A C 1
ATOM 603 O O . THR A 1 82 ? 9.200 7.527 4.337 1.00 96.50 82 THR A O 1
ATOM 606 N N . CYS A 1 83 ? 8.367 8.317 2.406 1.00 93.44 83 CYS A N 1
ATOM 607 C CA . CYS A 1 83 ? 9.593 8.203 1.599 1.00 93.44 83 CYS A CA 1
ATOM 608 C C . CYS A 1 83 ? 10.701 9.191 2.031 1.00 93.44 83 CYS A C 1
ATOM 610 O O . CYS A 1 83 ? 11.126 10.048 1.255 1.00 93.44 83 CYS A O 1
ATOM 612 N N . VAL A 1 84 ? 11.161 9.103 3.280 1.00 91.62 84 VAL A N 1
ATOM 613 C CA . VAL A 1 84 ? 12.173 9.991 3.871 1.00 91.62 84 VAL A CA 1
ATOM 614 C C . VAL A 1 84 ? 13.581 9.578 3.444 1.00 91.62 84 VAL A C 1
ATOM 616 O O . VAL A 1 84 ? 14.415 10.434 3.148 1.00 91.62 84 VAL A O 1
ATOM 619 N N . HIS A 1 85 ? 13.866 8.274 3.429 1.00 91.44 85 HIS A N 1
ATOM 620 C CA . HIS A 1 85 ? 15.218 7.746 3.245 1.00 91.44 85 HIS A CA 1
ATOM 621 C C . HIS A 1 85 ? 15.423 7.016 1.911 1.00 91.44 85 HIS A C 1
ATOM 623 O O . HIS A 1 85 ? 16.565 6.766 1.527 1.00 91.44 85 HIS A O 1
ATOM 629 N N . GLY A 1 86 ? 14.348 6.641 1.218 1.00 90.56 86 GLY A N 1
ATOM 630 C CA . GLY A 1 86 ? 14.385 5.748 0.060 1.00 90.56 86 GLY A CA 1
ATOM 631 C C . GLY A 1 86 ? 14.775 4.312 0.427 1.00 90.56 86 GLY A C 1
ATOM 632 O O . GLY A 1 86 ? 15.331 3.587 -0.399 1.00 90.56 86 GLY A O 1
ATOM 633 N N . THR A 1 87 ? 14.541 3.891 1.674 1.00 93.00 87 THR A N 1
ATOM 634 C CA . THR A 1 87 ? 14.971 2.573 2.181 1.00 93.00 87 THR A CA 1
ATOM 635 C C . THR A 1 87 ? 13.816 1.793 2.794 1.00 93.00 87 THR A C 1
ATOM 637 O O . THR A 1 87 ? 12.723 2.321 2.959 1.00 93.00 87 THR A O 1
ATOM 640 N N . TRP A 1 88 ? 14.050 0.532 3.171 1.00 92.62 88 TRP A N 1
ATOM 641 C CA . TRP A 1 88 ? 13.036 -0.285 3.846 1.00 92.62 88 TRP A CA 1
ATOM 642 C C . TRP A 1 88 ? 12.510 0.341 5.147 1.00 92.62 88 TRP A C 1
ATOM 644 O O . TRP A 1 88 ? 11.379 0.062 5.521 1.00 92.62 88 TRP A O 1
ATOM 654 N N . TRP A 1 89 ? 13.280 1.212 5.812 1.00 93.44 89 TRP A N 1
ATOM 655 C CA . TRP A 1 89 ? 12.835 1.929 7.014 1.00 93.44 89 TRP A CA 1
ATOM 656 C C . TRP A 1 89 ? 11.591 2.788 6.768 1.00 93.44 89 TRP A C 1
ATOM 658 O O . TRP A 1 89 ? 1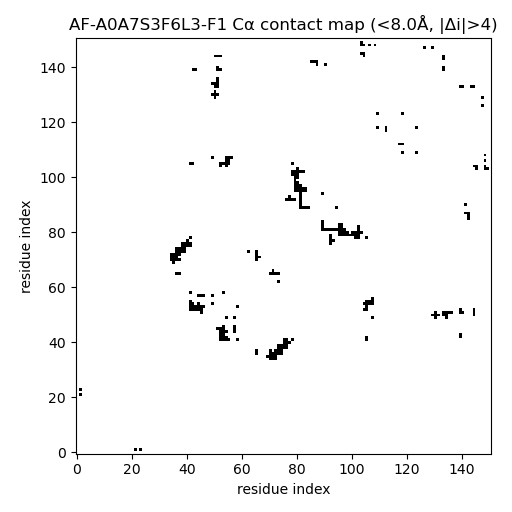0.776 2.968 7.673 1.00 93.44 89 TRP A O 1
ATOM 668 N N . ASP A 1 90 ? 11.406 3.245 5.530 1.00 95.12 90 ASP A N 1
ATOM 669 C CA . ASP A 1 90 ? 10.242 4.023 5.119 1.00 95.12 90 ASP A CA 1
ATOM 670 C C . ASP A 1 90 ? 8.965 3.167 5.065 1.00 95.12 90 ASP A C 1
ATOM 672 O O . ASP A 1 90 ? 7.870 3.706 4.963 1.00 95.12 90 ASP A O 1
ATOM 676 N N . SER A 1 91 ? 9.049 1.836 5.200 1.00 93.88 91 SER A N 1
ATOM 677 C CA . SER A 1 91 ? 7.862 0.974 5.251 1.00 93.88 91 SER A CA 1
ATOM 678 C C . SER A 1 91 ? 7.039 1.151 6.533 1.00 93.88 91 SER A C 1
ATOM 680 O O . SER A 1 91 ? 5.958 0.573 6.650 1.00 93.88 91 SER A O 1
ATOM 682 N N . TYR A 1 92 ? 7.551 1.878 7.532 1.00 94.69 92 TYR A N 1
ATOM 683 C CA . TYR A 1 92 ? 6.859 2.106 8.795 1.00 94.69 92 TYR A CA 1
ATOM 684 C C . TYR A 1 92 ? 5.803 3.221 8.655 1.00 94.69 92 TYR A C 1
ATOM 686 O O . TYR A 1 92 ? 6.160 4.397 8.559 1.00 94.69 92 TYR A O 1
ATOM 694 N N . PRO A 1 93 ? 4.493 2.903 8.719 1.00 93.12 93 PRO A N 1
ATOM 695 C CA . PRO A 1 93 ? 3.428 3.822 8.300 1.00 93.12 93 PRO A CA 1
ATOM 696 C C . PRO A 1 93 ? 3.259 5.052 9.205 1.00 93.12 93 PRO A C 1
ATOM 698 O O . PRO A 1 93 ? 2.562 5.993 8.842 1.00 93.12 93 PRO A O 1
ATOM 701 N N . TYR A 1 94 ? 3.878 5.067 10.386 1.00 94.06 94 TYR A N 1
ATOM 702 C CA . TYR A 1 94 ? 3.751 6.163 11.350 1.00 94.06 94 TYR A CA 1
ATOM 703 C C . T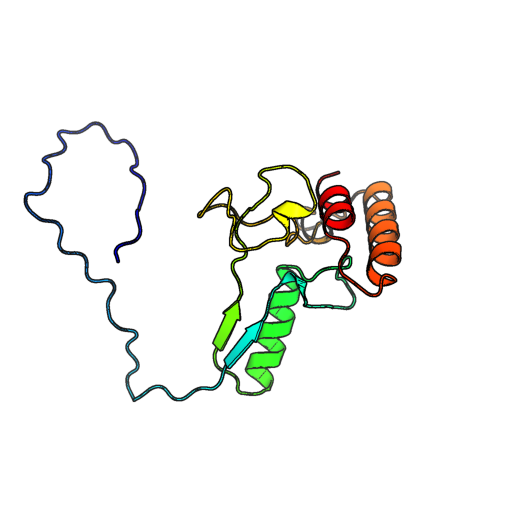YR A 1 94 ? 4.892 7.186 11.266 1.00 94.06 94 TYR A C 1
ATOM 705 O O . TYR A 1 94 ? 4.869 8.176 11.992 1.00 94.06 94 TYR A O 1
ATOM 713 N N . SER A 1 95 ? 5.882 6.969 10.394 1.00 93.06 95 SER A N 1
ATOM 714 C CA . SER A 1 95 ? 6.988 7.906 10.156 1.00 93.06 95 SER A CA 1
ATOM 715 C C . SER A 1 95 ? 6.752 8.728 8.885 1.00 93.06 95 SER A C 1
ATOM 717 O O . SER A 1 95 ? 7.540 8.679 7.941 1.00 93.06 95 SER A O 1
ATOM 719 N N . SER A 1 96 ? 5.623 9.444 8.831 1.00 90.75 96 SER A N 1
ATOM 720 C CA . SER A 1 96 ? 5.203 10.180 7.633 1.00 90.75 96 SER A CA 1
ATOM 721 C C . SER A 1 96 ? 6.121 11.364 7.327 1.00 90.75 96 SER A C 1
ATOM 723 O O . SER A 1 96 ? 6.310 12.235 8.177 1.00 90.75 96 SER A O 1
ATOM 725 N N . LEU A 1 97 ? 6.582 11.445 6.080 1.00 94.50 97 LEU A N 1
ATOM 726 C CA . LEU A 1 97 ? 7.187 12.631 5.479 1.00 94.50 97 LEU A CA 1
ATOM 727 C C . LEU A 1 97 ? 6.156 13.762 5.333 1.00 94.50 97 LEU A C 1
ATOM 729 O O . LEU A 1 97 ? 6.484 14.932 5.516 1.00 94.50 97 LEU A O 1
ATOM 733 N N . SER A 1 98 ? 4.901 13.421 5.014 1.00 93.31 98 SER A N 1
ATOM 734 C CA . SER A 1 98 ? 3.819 14.390 4.817 1.00 93.31 98 SER A CA 1
ATOM 735 C C . SER A 1 98 ? 2.487 13.885 5.361 1.00 93.31 98 SER A C 1
ATOM 737 O O . SER A 1 98 ? 2.076 12.759 5.100 1.00 93.31 98 SER A O 1
ATOM 739 N N . VAL A 1 99 ? 1.752 14.755 6.060 1.00 92.06 99 VAL A N 1
ATOM 740 C CA . VAL A 1 99 ? 0.375 14.465 6.502 1.00 92.06 99 VAL A CA 1
ATOM 741 C C . VAL A 1 99 ? -0.674 14.685 5.399 1.00 92.06 99 VAL A C 1
ATOM 743 O O . VAL A 1 99 ? -1.835 14.326 5.580 1.00 92.06 99 VAL A O 1
ATOM 746 N N . PHE A 1 100 ? -0.266 15.246 4.254 1.00 94.88 100 PHE A N 1
ATOM 747 C CA . PHE A 1 100 ? -1.143 15.555 3.118 1.00 94.88 100 PHE A CA 1
ATOM 748 C C . PHE A 1 100 ? -0.934 14.624 1.923 1.00 94.88 100 PHE A C 1
ATOM 750 O O . PHE A 1 100 ? -1.888 14.321 1.209 1.00 94.88 100 PHE A O 1
ATOM 757 N N . ALA A 1 101 ? 0.306 14.200 1.676 1.00 96.25 101 ALA A N 1
ATOM 758 C CA . ALA A 1 101 ? 0.626 13.357 0.532 1.00 96.25 101 ALA A CA 1
ATOM 759 C C . ALA A 1 101 ? 0.320 11.888 0.834 1.00 96.25 101 ALA A C 1
ATOM 761 O O . ALA A 1 101 ? 0.578 11.389 1.931 1.00 96.25 101 ALA A O 1
ATOM 762 N N . LEU A 1 102 ? -0.216 11.198 -0.168 1.00 96.56 102 LEU A N 1
ATOM 763 C CA . LEU A 1 102 ? -0.444 9.760 -0.130 1.00 96.56 102 LEU A CA 1
ATOM 764 C C . LEU A 1 102 ? 0.806 9.016 -0.592 1.00 96.56 102 LEU A C 1
ATOM 766 O O . LEU A 1 102 ? 1.503 9.468 -1.499 1.00 96.56 102 LEU A O 1
ATOM 770 N N . HIS A 1 103 ? 1.054 7.851 -0.001 1.00 96.69 103 HIS A N 1
ATOM 771 C CA . HIS A 1 103 ? 2.227 7.055 -0.325 1.00 96.69 103 HIS A CA 1
ATOM 772 C C . HIS A 1 103 ? 2.149 6.477 -1.756 1.00 96.69 103 HIS A C 1
ATOM 774 O O . HIS A 1 103 ? 1.170 5.790 -2.081 1.00 96.69 103 HIS A O 1
ATOM 780 N N . PRO A 1 104 ? 3.182 6.648 -2.607 1.00 94.88 104 PRO A N 1
ATOM 781 C CA . PRO A 1 104 ? 3.157 6.191 -4.003 1.00 94.88 104 PRO A CA 1
ATOM 782 C C . PRO A 1 104 ? 3.045 4.666 -4.157 1.00 94.88 104 PRO A C 1
ATOM 784 O O . PRO A 1 104 ? 2.486 4.180 -5.136 1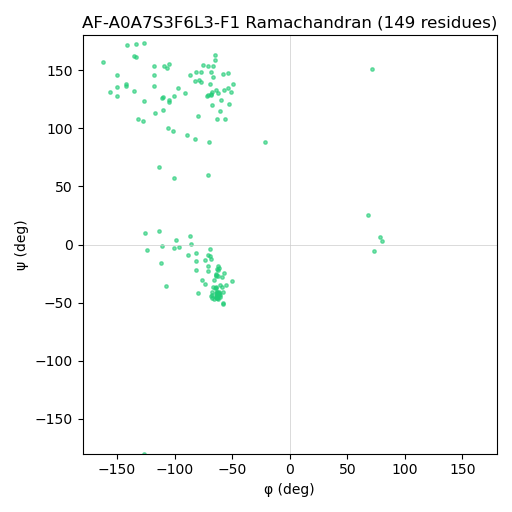.00 94.88 104 PRO A O 1
ATOM 787 N N . MET A 1 105 ? 3.501 3.888 -3.169 1.00 95.44 105 MET A N 1
ATOM 788 C CA . MET A 1 105 ? 3.299 2.426 -3.116 1.00 95.44 105 MET A CA 1
ATOM 789 C C . MET A 1 105 ? 1.841 1.993 -3.339 1.00 95.44 105 MET A C 1
ATOM 791 O O . MET A 1 105 ? 1.611 0.925 -3.899 1.00 95.44 105 MET A O 1
ATOM 795 N N . TYR A 1 106 ? 0.855 2.797 -2.934 1.00 96.81 106 TYR A N 1
ATOM 796 C CA . TYR A 1 106 ? -0.566 2.456 -3.065 1.00 96.81 106 TYR A CA 1
ATOM 797 C C . TYR A 1 106 ? -1.172 2.850 -4.420 1.00 96.81 106 TYR A C 1
ATOM 799 O O . TYR A 1 106 ? -2.379 2.725 -4.622 1.00 96.81 106 TYR A O 1
ATOM 807 N N . LEU A 1 107 ? -0.353 3.309 -5.368 1.00 95.12 107 LEU A N 1
ATOM 808 C CA . LEU A 1 107 ? -0.771 3.628 -6.727 1.00 95.12 107 LEU A CA 1
ATOM 809 C C . LEU A 1 107 ? -0.954 2.352 -7.557 1.00 95.12 107 LEU A C 1
ATOM 811 O O . LEU A 1 107 ? -0.133 1.435 -7.492 1.00 95.12 107 LEU A O 1
ATOM 815 N N . ARG A 1 108 ? -1.996 2.315 -8.386 1.00 94.00 108 ARG A N 1
ATOM 816 C CA . ARG A 1 108 ? -2.186 1.278 -9.403 1.00 94.00 108 ARG A CA 1
ATOM 817 C C . ARG A 1 108 ? -1.778 1.826 -10.764 1.00 94.00 108 ARG A C 1
ATOM 819 O O . ARG A 1 108 ? -2.552 2.538 -11.402 1.00 94.00 108 ARG A O 1
ATOM 826 N N . VAL A 1 109 ? -0.549 1.527 -11.176 1.00 92.25 109 VAL A N 1
ATOM 827 C CA . VAL A 1 109 ? 0.083 2.127 -12.364 1.00 92.25 109 VAL A CA 1
ATOM 828 C C . VAL A 1 109 ? -0.708 1.816 -13.639 1.00 92.25 109 VAL A C 1
ATOM 830 O O . VAL A 1 109 ? -0.864 2.676 -14.503 1.00 92.25 109 VAL A O 1
ATOM 833 N N . GLU A 1 110 ? -1.308 0.628 -13.724 1.00 89.44 110 GLU A N 1
ATOM 834 C CA . GLU A 1 110 ? -2.114 0.182 -14.865 1.00 89.44 110 GLU A CA 1
ATOM 835 C C . GLU A 1 110 ? -3.359 1.045 -15.105 1.00 89.44 110 GLU A C 1
ATOM 837 O O . GLU A 1 110 ? -3.894 1.065 -16.212 1.00 89.44 110 GLU A O 1
ATOM 842 N N . GLU A 1 111 ? -3.832 1.757 -14.079 1.00 91.38 111 GLU A N 1
ATOM 843 C CA . GLU A 1 111 ? -5.026 2.607 -14.143 1.00 91.38 111 GLU A CA 1
ATOM 844 C C . GLU A 1 111 ? -4.696 4.093 -14.352 1.00 91.38 111 GLU A C 1
ATOM 846 O O . GLU A 1 111 ? -5.603 4.922 -14.402 1.00 91.38 111 GLU A O 1
ATOM 851 N N . LEU A 1 112 ? -3.415 4.437 -14.530 1.00 90.06 112 LEU A N 1
ATOM 852 C CA . LEU A 1 112 ? -2.980 5.805 -14.831 1.00 90.06 112 LEU A CA 1
ATOM 853 C C . LEU A 1 112 ? -3.110 6.176 -16.307 1.00 90.06 112 LEU A C 1
ATOM 855 O O . LEU A 1 112 ? -3.016 7.356 -16.650 1.00 90.06 112 LEU A O 1
ATOM 859 N N . ALA A 1 113 ? -3.302 5.190 -17.188 1.00 89.12 113 ALA A N 1
ATOM 860 C CA . ALA A 1 113 ? -3.502 5.464 -18.601 1.00 89.12 113 ALA A CA 1
ATOM 861 C C . ALA A 1 113 ? -4.712 6.405 -18.784 1.00 89.12 113 ALA A C 1
ATOM 863 O O . ALA A 1 113 ? -5.772 6.169 -18.189 1.00 89.12 113 ALA A O 1
ATOM 864 N N . PRO A 1 114 ? -4.594 7.470 -19.603 1.00 86.88 114 PRO A N 1
ATOM 865 C CA . PRO A 1 114 ? -5.715 8.354 -19.884 1.00 86.88 114 PRO A CA 1
ATOM 866 C C . PRO A 1 114 ? -6.922 7.560 -20.373 1.00 86.88 114 PRO A C 1
ATOM 868 O O . PRO A 1 114 ? -6.781 6.557 -21.074 1.00 86.88 114 PRO A O 1
ATOM 871 N N . ARG A 1 115 ? -8.133 8.024 -20.049 1.00 85.00 115 ARG A N 1
ATOM 872 C CA . ARG A 1 115 ? -9.357 7.346 -20.498 1.00 85.00 115 ARG A CA 1
ATOM 873 C C . ARG A 1 115 ? -9.315 7.107 -22.011 1.00 85.00 115 ARG A C 1
ATOM 875 O O . ARG A 1 115 ? -9.009 8.014 -22.784 1.00 85.00 115 ARG A O 1
ATOM 882 N N . GLY A 1 116 ? -9.620 5.876 -22.412 1.00 85.25 116 GLY A N 1
ATOM 883 C CA . GLY A 1 116 ? -9.596 5.452 -23.815 1.00 85.25 116 GLY A CA 1
ATOM 884 C C . GLY A 1 116 ? -8.209 5.111 -24.369 1.00 85.25 116 GLY A C 1
ATOM 885 O O . GLY A 1 116 ? -8.116 4.781 -25.544 1.00 85.25 116 GLY A O 1
ATOM 886 N N . HIS A 1 117 ? -7.157 5.159 -23.550 1.00 89.19 117 HIS A N 1
ATOM 887 C CA . HIS A 1 117 ? -5.799 4.785 -23.934 1.00 89.19 117 HIS A CA 1
ATOM 888 C C . HIS A 1 117 ? -5.313 3.608 -23.088 1.00 89.19 117 HIS A C 1
ATOM 890 O O . HIS A 1 117 ? -5.753 3.400 -21.958 1.00 89.19 117 HIS A O 1
ATOM 896 N N . SER A 1 118 ? -4.394 2.830 -23.649 1.00 88.94 118 SER A N 1
ATOM 897 C CA . SER A 1 118 ? -3.667 1.787 -22.929 1.00 88.94 118 SER A CA 1
ATOM 898 C C . SER A 1 118 ? -2.248 2.256 -22.649 1.00 88.94 118 SER A C 1
ATOM 900 O O . SER A 1 118 ? -1.716 3.103 -23.371 1.00 88.94 118 SER A O 1
ATOM 902 N N . LEU A 1 119 ? -1.628 1.693 -21.613 1.00 90.44 119 LEU A N 1
ATOM 903 C CA . LEU A 1 119 ? -0.192 1.854 -21.424 1.00 90.44 119 LEU A CA 1
ATOM 904 C C . LEU A 1 119 ? 0.557 1.324 -22.660 1.00 90.44 119 LEU A C 1
ATOM 906 O O . LEU A 1 119 ? 0.099 0.353 -23.275 1.00 90.44 119 LEU A O 1
ATOM 910 N N . PRO A 1 120 ? 1.705 1.925 -23.020 1.00 92.81 120 PRO A N 1
ATOM 911 C CA . PRO A 1 120 ? 2.594 1.362 -24.027 1.00 92.81 120 PRO A CA 1
ATOM 912 C C . PRO A 1 120 ? 2.872 -0.126 -23.743 1.00 92.81 120 PRO A C 1
ATOM 914 O O . PRO A 1 120 ? 3.096 -0.473 -22.579 1.00 92.81 120 PRO A O 1
ATOM 917 N N . PRO A 1 121 ? 2.887 -1.008 -24.762 1.00 93.50 121 PRO A N 1
ATOM 918 C CA . PRO A 1 121 ? 3.044 -2.452 -24.558 1.00 93.50 121 PRO A CA 1
ATOM 919 C C . PRO A 1 121 ? 4.296 -2.831 -23.764 1.00 93.50 121 PRO A C 1
ATOM 921 O O . PRO A 1 121 ? 4.259 -3.758 -22.963 1.00 93.50 121 PRO A O 1
ATOM 924 N N . GLU A 1 122 ? 5.385 -2.087 -23.957 1.00 94.12 122 GLU A N 1
ATOM 925 C CA . GLU A 1 122 ? 6.654 -2.281 -23.251 1.00 94.12 122 GLU A CA 1
ATOM 926 C C . GLU A 1 122 ? 6.511 -2.029 -21.744 1.00 94.12 122 GLU A C 1
ATOM 928 O O . GLU A 1 122 ? 6.944 -2.848 -20.938 1.00 94.12 122 GLU A O 1
ATOM 933 N N . ILE A 1 123 ? 5.825 -0.946 -21.361 1.00 92.19 123 ILE A N 1
ATOM 934 C CA . ILE A 1 123 ? 5.554 -0.604 -19.957 1.00 92.19 123 ILE A CA 1
ATOM 935 C C . ILE A 1 123 ? 4.592 -1.625 -19.346 1.00 92.19 123 ILE A C 1
ATOM 937 O O . ILE A 1 123 ? 4.814 -2.099 -18.237 1.00 92.19 123 ILE A O 1
ATOM 941 N N . ALA A 1 124 ? 3.538 -2.006 -20.072 1.00 92.88 124 ALA A N 1
ATOM 942 C CA . ALA A 1 124 ? 2.585 -3.005 -19.594 1.00 92.88 124 ALA A CA 1
ATOM 943 C C . ALA A 1 124 ? 3.253 -4.371 -19.344 1.00 92.88 124 ALA A C 1
ATOM 945 O O . ALA A 1 124 ? 2.962 -5.022 -18.342 1.00 92.88 124 ALA A O 1
ATOM 946 N N . ALA A 1 125 ? 4.165 -4.789 -20.228 1.00 95.00 125 ALA A N 1
ATOM 947 C CA . ALA A 1 125 ? 4.931 -6.020 -20.064 1.00 95.00 125 ALA A CA 1
ATOM 948 C C . ALA A 1 125 ? 5.912 -5.943 -18.881 1.00 95.00 125 ALA A C 1
ATOM 950 O O . ALA A 1 125 ? 6.016 -6.905 -18.120 1.00 95.00 125 ALA A O 1
ATOM 951 N N . ASP A 1 126 ? 6.592 -4.806 -18.698 1.00 94.44 126 ASP A N 1
ATOM 952 C CA . ASP A 1 126 ? 7.489 -4.580 -17.557 1.00 94.44 126 ASP A CA 1
ATOM 953 C C . ASP A 1 126 ? 6.721 -4.634 -16.227 1.00 94.44 126 ASP A C 1
ATOM 955 O O . ASP A 1 126 ? 7.136 -5.334 -15.302 1.00 94.44 126 ASP A O 1
ATOM 959 N N . LEU A 1 127 ? 5.557 -3.979 -16.142 1.00 94.19 127 LEU A N 1
ATOM 960 C CA . LEU A 1 127 ? 4.695 -4.028 -14.956 1.00 94.19 127 LEU A CA 1
ATOM 961 C C . LEU A 1 127 ? 4.226 -5.454 -14.657 1.00 94.19 127 LEU A C 1
ATOM 963 O O . LEU A 1 127 ? 4.304 -5.892 -13.512 1.00 94.19 127 LEU A O 1
ATOM 967 N N . GLU A 1 128 ? 3.791 -6.207 -15.668 1.00 94.94 128 GLU A N 1
ATOM 968 C CA . GLU A 1 128 ? 3.349 -7.592 -15.476 1.00 94.94 128 GLU A CA 1
ATOM 969 C C . GLU A 1 128 ? 4.490 -8.503 -14.995 1.00 94.94 128 GLU A C 1
ATOM 971 O O . GLU A 1 128 ? 4.275 -9.352 -14.127 1.00 94.94 128 GLU A O 1
ATOM 976 N N . ALA A 1 129 ? 5.715 -8.298 -15.488 1.00 95.81 129 ALA A N 1
ATOM 977 C CA . ALA A 1 129 ? 6.889 -9.032 -15.021 1.00 95.81 129 ALA A CA 1
ATOM 978 C C . ALA A 1 129 ? 7.185 -8.752 -13.536 1.00 95.81 129 ALA A C 1
ATOM 980 O O . ALA A 1 129 ? 7.370 -9.694 -12.759 1.00 95.81 129 ALA A O 1
ATOM 981 N N . HIS A 1 130 ? 7.162 -7.480 -13.117 1.00 95.81 130 HIS A N 1
ATOM 982 C CA . HIS A 1 130 ? 7.325 -7.109 -11.706 1.00 95.81 130 HIS A CA 1
ATOM 983 C C . HIS A 1 130 ? 6.182 -7.656 -10.846 1.00 95.81 130 HIS A C 1
ATOM 985 O O . HIS A 1 130 ? 6.427 -8.192 -9.767 1.00 95.81 130 HIS A O 1
ATOM 991 N N . ARG A 1 131 ? 4.938 -7.595 -11.336 1.00 95.38 131 ARG A N 1
ATOM 992 C CA . ARG A 1 131 ? 3.759 -8.146 -10.658 1.00 95.38 131 ARG A CA 1
ATOM 993 C C . ARG A 1 131 ? 3.903 -9.639 -10.397 1.00 95.38 131 ARG A C 1
ATOM 995 O O . ARG A 1 131 ? 3.728 -10.074 -9.262 1.00 95.38 131 ARG A O 1
ATOM 1002 N N . ALA A 1 132 ? 4.252 -10.412 -11.422 1.00 96.06 132 ALA A N 1
ATOM 1003 C CA . ALA A 1 132 ? 4.446 -11.852 -11.300 1.00 96.06 132 ALA A CA 1
ATOM 1004 C C . ALA A 1 132 ? 5.574 -12.198 -10.314 1.00 96.06 132 ALA A C 1
ATOM 1006 O O . ALA A 1 132 ? 5.410 -13.102 -9.494 1.00 96.06 132 ALA A O 1
ATOM 1007 N N . ALA A 1 133 ? 6.688 -11.461 -10.358 1.00 96.94 133 ALA A N 1
ATOM 1008 C CA . ALA A 1 133 ? 7.812 -11.668 -9.450 1.00 96.94 133 ALA A CA 1
ATOM 1009 C C . ALA A 1 133 ? 7.455 -11.341 -7.988 1.00 96.94 133 ALA A C 1
ATOM 1011 O O . ALA A 1 133 ? 7.737 -12.138 -7.096 1.00 96.94 133 ALA A O 1
ATOM 1012 N N . LEU A 1 134 ? 6.806 -10.199 -7.741 1.00 96.81 134 LEU A N 1
ATOM 1013 C CA . LEU A 1 134 ? 6.481 -9.719 -6.394 1.00 96.81 134 LEU A CA 1
ATOM 1014 C C . LEU A 1 134 ? 5.335 -10.504 -5.739 1.00 96.81 134 LEU A C 1
ATOM 1016 O O . LEU A 1 134 ? 5.356 -10.729 -4.530 1.00 96.81 134 LEU A O 1
ATOM 1020 N N . GLU A 1 135 ? 4.348 -10.969 -6.510 1.00 95.38 135 GLU A N 1
ATOM 1021 C CA . GLU A 1 135 ? 3.265 -11.814 -5.981 1.00 95.38 135 GLU A CA 1
ATOM 1022 C C . GLU A 1 135 ? 3.731 -13.227 -5.606 1.00 95.38 135 GLU A C 1
ATOM 1024 O O . GLU A 1 135 ? 3.105 -13.875 -4.770 1.00 95.38 135 GLU A O 1
ATOM 1029 N N . ALA A 1 136 ? 4.841 -13.708 -6.176 1.00 95.56 136 ALA A N 1
ATOM 1030 C CA . ALA A 1 136 ? 5.421 -14.997 -5.803 1.00 95.56 136 ALA A CA 1
ATOM 1031 C C . ALA A 1 136 ? 6.128 -14.971 -4.432 1.00 95.56 136 ALA A C 1
ATOM 1033 O O . ALA A 1 136 ? 6.454 -16.030 -3.889 1.00 95.56 136 ALA A O 1
ATOM 1034 N N . LEU A 1 137 ? 6.382 -13.784 -3.868 1.00 96.50 137 LEU A N 1
ATOM 1035 C CA . LEU A 1 137 ? 7.079 -13.640 -2.594 1.00 96.50 137 LEU A CA 1
ATOM 1036 C C . LEU A 1 137 ? 6.147 -13.918 -1.401 1.00 96.50 137 LEU A C 1
ATOM 1038 O O . LEU A 1 137 ? 4.994 -13.480 -1.392 1.00 96.50 137 LEU A O 1
ATOM 1042 N N . PRO A 1 138 ? 6.647 -14.582 -0.341 1.00 94.25 138 PRO A N 1
ATOM 1043 C CA . PRO A 1 138 ? 5.849 -14.891 0.848 1.00 94.25 138 PRO A CA 1
ATOM 1044 C C . PRO A 1 138 ? 5.531 -13.655 1.704 1.00 94.25 138 PRO A C 1
ATOM 1046 O O . PRO A 1 138 ? 4.628 -13.694 2.537 1.00 94.25 138 PRO A O 1
ATOM 1049 N N . ALA A 1 139 ? 6.284 -12.571 1.524 1.00 94.31 139 ALA A N 1
ATOM 1050 C CA . ALA A 1 139 ? 6.135 -11.316 2.245 1.00 94.31 139 ALA A CA 1
ATOM 1051 C C . ALA A 1 139 ? 6.186 -10.138 1.266 1.00 94.31 139 ALA A C 1
ATOM 1053 O O . ALA A 1 139 ? 6.646 -10.277 0.133 1.00 94.31 139 ALA A O 1
ATOM 1054 N N . VAL A 1 140 ? 5.697 -8.980 1.708 1.00 95.06 140 VAL A N 1
ATOM 1055 C CA . VAL A 1 140 ? 5.772 -7.740 0.927 1.00 95.06 140 VAL A CA 1
ATOM 1056 C C . VAL A 1 140 ? 7.234 -7.304 0.824 1.00 95.06 140 VAL A C 1
ATOM 1058 O O . VAL A 1 140 ? 7.865 -7.026 1.843 1.00 95.06 140 VAL A O 1
ATOM 1061 N N . ASP A 1 141 ? 7.753 -7.203 -0.398 1.00 96.69 141 ASP A N 1
ATOM 1062 C CA . ASP A 1 141 ? 9.026 -6.533 -0.668 1.00 96.69 141 ASP A CA 1
ATOM 1063 C C . ASP A 1 141 ? 8.762 -5.049 -0.935 1.00 96.69 141 ASP A C 1
ATOM 1065 O O . ASP A 1 141 ? 8.419 -4.636 -2.046 1.00 96.69 141 ASP A O 1
ATOM 1069 N N . TYR A 1 142 ? 8.870 -4.248 0.125 1.00 96.06 142 TYR A N 1
ATOM 1070 C CA . TYR A 1 142 ? 8.581 -2.817 0.083 1.00 96.06 142 TYR A CA 1
ATOM 1071 C C . TYR A 1 142 ? 9.447 -2.078 -0.945 1.00 96.06 142 TYR A C 1
ATOM 1073 O O . TYR A 1 142 ? 8.922 -1.341 -1.781 1.00 96.06 142 TYR A O 1
ATOM 1081 N N . GLN A 1 143 ? 10.768 -2.283 -0.909 1.00 95.50 143 GLN A N 1
ATOM 1082 C CA . GLN A 1 143 ? 11.694 -1.517 -1.742 1.00 95.50 143 GLN A CA 1
ATOM 1083 C C . GLN A 1 143 ? 11.527 -1.869 -3.217 1.00 95.50 143 GLN A C 1
ATOM 1085 O O . GLN A 1 143 ? 11.452 -0.962 -4.045 1.00 95.50 143 GLN A O 1
ATOM 1090 N N . ALA A 1 144 ? 11.414 -3.160 -3.543 1.00 95.75 144 ALA A N 1
ATOM 1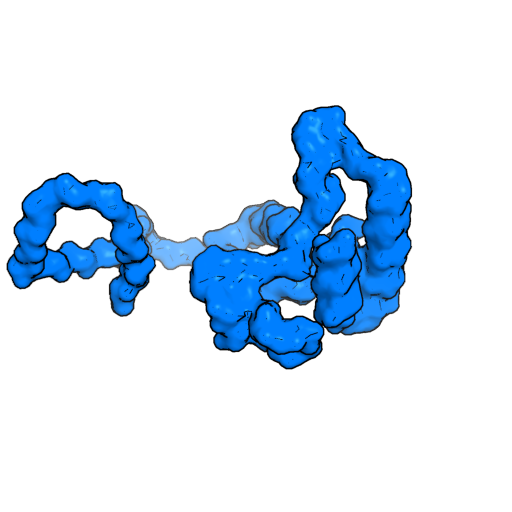091 C CA . ALA A 1 144 ? 11.205 -3.585 -4.921 1.00 95.75 144 ALA A CA 1
ATOM 1092 C C . ALA A 1 144 ? 9.854 -3.096 -5.464 1.00 95.75 144 ALA A C 1
ATOM 1094 O O . ALA A 1 144 ? 9.774 -2.665 -6.612 1.00 95.75 144 ALA A O 1
ATOM 1095 N N . THR A 1 145 ? 8.809 -3.086 -4.631 1.00 95.88 145 THR A N 1
ATOM 1096 C CA . THR A 1 145 ? 7.485 -2.600 -5.039 1.00 95.88 145 THR A CA 1
ATOM 1097 C C . THR A 1 145 ? 7.478 -1.098 -5.310 1.00 95.88 145 THR A C 1
ATOM 1099 O O . THR A 1 145 ? 6.956 -0.657 -6.333 1.00 95.88 145 THR A O 1
ATOM 1102 N N . VAL A 1 146 ? 8.069 -0.294 -4.421 1.00 95.81 146 VAL A N 1
ATOM 1103 C CA . VAL A 1 146 ? 8.176 1.158 -4.624 1.00 95.81 146 VAL A CA 1
ATOM 1104 C C . VAL A 1 146 ? 9.033 1.467 -5.851 1.00 95.81 146 VAL A C 1
ATOM 1106 O O . VAL A 1 146 ? 8.627 2.278 -6.680 1.00 95.81 146 VAL A O 1
ATOM 1109 N N . ALA A 1 147 ? 10.170 0.783 -6.014 1.00 94.50 147 ALA A N 1
ATOM 1110 C CA . ALA A 1 147 ? 11.043 0.958 -7.171 1.00 94.50 147 ALA A CA 1
ATOM 1111 C C . ALA A 1 147 ? 10.335 0.613 -8.491 1.00 94.50 147 ALA A C 1
ATOM 1113 O O . ALA A 1 147 ? 10.437 1.376 -9.446 1.00 94.50 147 ALA A O 1
ATOM 1114 N N . ALA A 1 148 ? 9.575 -0.486 -8.535 1.00 94.38 148 ALA A N 1
ATOM 1115 C CA . ALA A 1 148 ? 8.819 -0.885 -9.721 1.00 94.38 148 ALA A CA 1
ATOM 1116 C C . ALA A 1 148 ? 7.731 0.133 -10.098 1.00 94.38 148 ALA A C 1
ATOM 1118 O O . ALA A 1 148 ? 7.489 0.361 -11.279 1.00 94.38 148 ALA A O 1
ATOM 1119 N N . LYS A 1 149 ? 7.080 0.759 -9.107 1.00 93.81 149 LYS A N 1
ATOM 1120 C CA . LYS A 1 149 ? 5.997 1.731 -9.336 1.00 93.81 149 LYS A CA 1
ATOM 1121 C C . LYS A 1 149 ? 6.474 3.147 -9.673 1.00 93.81 149 LYS A C 1
ATOM 1123 O O . LYS A 1 149 ? 5.690 3.914 -10.222 1.00 93.81 149 LYS A O 1
ATOM 1128 N N . LEU A 1 150 ? 7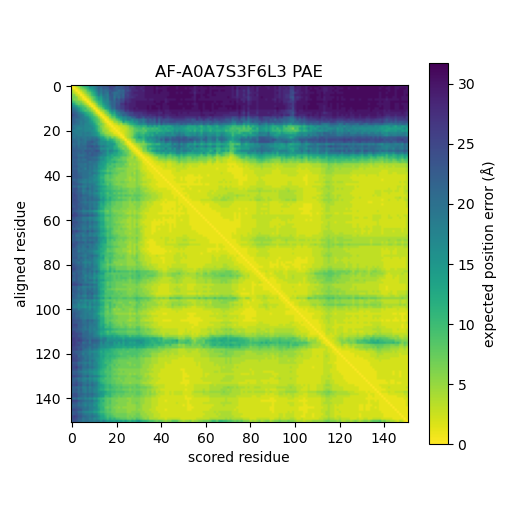.706 3.506 -9.307 1.00 92.44 150 LEU A N 1
ATOM 1129 C CA . LEU A 1 150 ? 8.288 4.838 -9.539 1.00 92.44 150 LEU A CA 1
ATOM 1130 C C . LEU A 1 150 ? 9.240 4.908 -10.744 1.00 92.44 150 LEU A C 1
ATOM 1132 O O . LEU A 1 150 ? 9.764 5.985 -11.031 1.00 92.44 150 LEU A O 1
ATOM 1136 N N . LYS A 1 151 ? 9.489 3.777 -11.405 1.00 87.19 151 LYS A N 1
ATOM 1137 C CA . LYS A 1 151 ? 10.283 3.683 -12.633 1.00 87.19 151 LYS A CA 1
ATOM 1138 C C . LYS A 1 151 ? 9.540 4.288 -13.823 1.00 87.19 151 LYS A C 1
ATOM 1140 O O . LYS A 1 151 ? 10.224 4.951 -14.634 1.00 87.19 151 LYS A O 1
#

Mean predicted aligned error: 8.62 Å

Foldseek 3Di:
DDDDDDDDDDPDPDDDDPDDDDDPDDPDDPDPDDFAEDEDEQQPDDDPLQLLGHAPVSVVVVVVVCVVVRGDDYHYQAQAFQCPPLDPVSVPRVNHPDPPHGHLLRDRQQPPAPPPDGDDPVLVVLSVVSSVVSNVDPHRPVNSSSVNRVD

Solvent-accessible surface area (backbone atoms only — not comparable to full-atom values): 9693 Å² total; per-residue (Å²): 133,86,84,86,78,84,90,80,96,66,98,59,92,76,76,76,74,94,73,85,90,85,76,93,67,75,94,80,61,102,55,90,84,80,76,50,65,49,80,46,53,56,61,74,40,81,57,99,82,39,49,35,32,16,29,62,69,53,49,52,57,52,48,54,51,34,52,77,69,66,35,72,46,81,44,68,52,67,61,37,18,17,78,74,76,83,47,68,77,35,71,44,53,86,57,52,70,33,97,82,45,68,30,71,65,35,58,60,74,88,71,66,41,55,90,98,52,73,65,57,69,70,57,51,51,53,51,49,52,51,24,59,59,36,55,72,44,96,58,69,57,60,57,63,41,38,52,68,74,73,108